Protein AF-A0A7K6RNC6-F1 (afdb_monomer_lite)

InterPro domains:
  IPR003937 Potassium channel, voltage dependent, KCNQ [PTHR47735] (1-99)
  IPR013821 Potassium channel, voltage dependent, KCNQ, C-terminal [PF03520] (1-68)

Foldseek 3Di:
DDDDPDDDDDDDDDDDDPPPPDCPVVVVLVVLVVDPNSVVVVVVVVVVVVVVVVVVVVVVVVVCVVVDPPPPPDDDPDDDPDDDPPDPPPDDDPDDDDDD

pLDDT: mean 70.64, std 18.81, range [42.0, 98.81]

Structure (mmCIF, N/CA/C/O backbone):
data_AF-A0A7K6RNC6-F1
#
_entry.id   AF-A0A7K6RNC6-F1
#
loop_
_atom_site.group_PDB
_atom_site.id
_atom_site.type_symbol
_atom_site.label_atom_id
_atom_site.label_alt_id
_atom_site.label_comp_id
_atom_site.label_asym_id
_atom_site.label_entity_id
_atom_site.label_seq_id
_atom_site.pdbx_PDB_ins_code
_atom_site.Cartn_x
_atom_site.Cartn_y
_atom_site.Cartn_z
_atom_site.occupancy
_atom_site.B_iso_or_equiv
_atom_site.auth_seq_id
_atom_site.auth_comp_id
_atom_site.auth_asym_id
_atom_site.auth_atom_id
_atom_site.pdbx_PDB_model_num
ATOM 1 N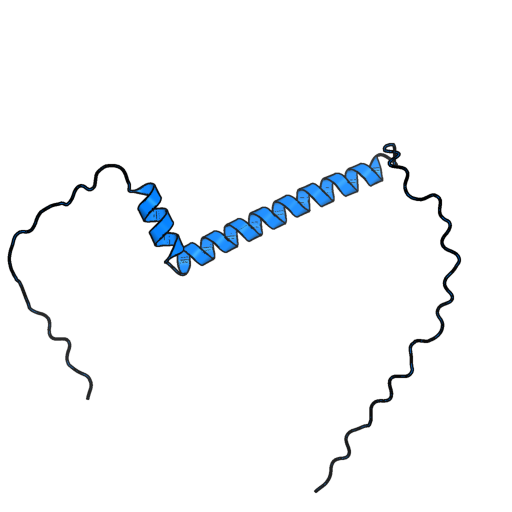 N . ARG A 1 1 ? -25.774 -27.411 33.397 1.00 52.56 1 ARG A N 1
ATOM 2 C CA . ARG A 1 1 ? -25.760 -26.227 34.285 1.00 52.56 1 ARG A CA 1
ATOM 3 C C . ARG A 1 1 ? -25.412 -25.042 33.406 1.00 52.56 1 ARG A C 1
ATOM 5 O O . ARG A 1 1 ? -24.288 -24.968 32.939 1.00 52.56 1 ARG A O 1
ATOM 12 N N . VAL A 1 2 ? -26.420 -24.249 33.067 1.00 50.09 2 VAL A N 1
ATOM 13 C CA . VAL A 1 2 ? -26.319 -23.033 32.256 1.00 50.09 2 VAL A CA 1
ATOM 14 C C . VAL A 1 2 ? -27.033 -21.997 33.108 1.00 50.09 2 VAL A C 1
ATOM 16 O O . VAL A 1 2 ? -28.226 -22.163 33.361 1.00 50.09 2 VAL A O 1
ATOM 19 N N . ASP A 1 3 ? -26.290 -21.044 33.667 1.00 69.06 3 ASP A N 1
ATOM 20 C CA . ASP A 1 3 ? -26.874 -20.056 34.568 1.00 69.06 3 ASP A CA 1
ATOM 21 C C . ASP A 1 3 ? -27.795 -19.118 33.792 1.00 69.06 3 ASP A C 1
ATOM 23 O O . ASP A 1 3 ? -27.478 -18.586 32.727 1.00 69.06 3 ASP A O 1
ATOM 27 N N . GLN A 1 4 ? -28.992 -18.989 34.340 1.00 67.31 4 GLN A N 1
ATOM 28 C CA . GLN A 1 4 ? -30.091 -18.205 33.825 1.00 67.31 4 GLN A CA 1
ATOM 29 C C . GLN A 1 4 ? -29.733 -16.725 34.011 1.00 67.31 4 GLN A C 1
ATOM 31 O O . GLN A 1 4 ? -29.699 -16.232 35.137 1.00 67.31 4 GLN A O 1
ATOM 36 N N . ILE A 1 5 ? -29.440 -16.004 32.927 1.00 60.31 5 ILE A N 1
ATOM 37 C CA . ILE A 1 5 ? -29.155 -14.563 32.992 1.00 60.31 5 ILE A CA 1
ATOM 38 C C . ILE A 1 5 ? -30.493 -13.826 33.148 1.00 60.31 5 ILE A C 1
ATOM 40 O O . ILE A 1 5 ? -31.082 -13.330 32.189 1.00 60.31 5 ILE A O 1
ATOM 44 N N . VAL A 1 6 ? -31.020 -13.822 34.372 1.00 59.78 6 VAL A N 1
ATOM 45 C CA . VAL A 1 6 ? -32.219 -13.072 34.755 1.00 59.78 6 VAL A CA 1
ATOM 46 C C . VAL A 1 6 ? -31.818 -11.619 34.980 1.00 59.78 6 VAL A C 1
ATOM 48 O O . VAL A 1 6 ? -31.077 -11.292 35.903 1.00 59.78 6 VAL A O 1
ATOM 51 N N . GLY A 1 7 ? -32.315 -10.730 34.122 1.00 63.03 7 GLY A N 1
ATOM 52 C CA . GLY A 1 7 ? -32.181 -9.294 34.318 1.00 63.03 7 GLY A CA 1
ATOM 53 C C . GLY A 1 7 ? -32.935 -8.811 35.559 1.00 63.03 7 GLY A C 1
ATOM 54 O O . GLY A 1 7 ? -34.076 -9.215 35.776 1.00 63.03 7 GLY A O 1
ATOM 55 N N . ARG A 1 8 ? -32.305 -7.915 36.332 1.00 54.97 8 ARG A N 1
ATOM 56 C CA . ARG A 1 8 ? -32.876 -6.730 37.014 1.00 54.97 8 ARG A CA 1
ATOM 57 C C . ARG A 1 8 ? -31.917 -6.250 38.105 1.00 54.97 8 ARG A C 1
ATOM 59 O O . ARG A 1 8 ? -31.669 -6.945 39.079 1.00 54.97 8 ARG A O 1
ATOM 66 N N . GLY A 1 9 ? -31.450 -5.016 37.961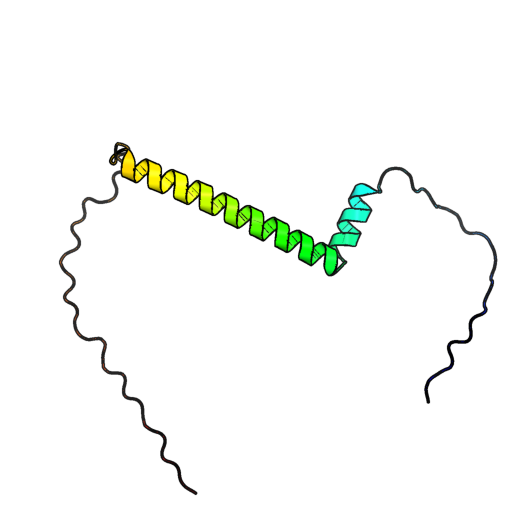 1.00 42.00 9 GLY A N 1
ATOM 67 C CA . GLY A 1 9 ? -30.705 -4.298 38.989 1.00 42.00 9 GLY A CA 1
ATOM 68 C C . GLY A 1 9 ? -30.667 -2.816 38.649 1.00 42.00 9 GLY A C 1
ATOM 69 O O . GLY A 1 9 ? -29.663 -2.320 38.155 1.00 42.00 9 GLY A O 1
ATOM 70 N N . GLY A 1 10 ? -31.788 -2.120 38.844 1.00 48.31 10 GLY A N 1
ATOM 71 C CA . GLY A 1 10 ? -31.782 -0.663 38.870 1.00 48.31 10 GLY A CA 1
ATOM 72 C C . GLY A 1 10 ? -31.132 -0.189 40.167 1.00 48.31 10 GLY A C 1
ATOM 73 O O . GLY A 1 10 ? -31.685 -0.406 41.238 1.00 48.31 10 GLY A O 1
ATOM 74 N N . LEU A 1 11 ? -29.977 0.458 40.058 1.00 46.44 11 LEU A N 1
ATOM 75 C CA . LEU A 1 11 ? -29.388 1.345 41.061 1.00 46.44 11 LEU A CA 1
ATOM 76 C C . LEU A 1 11 ? -28.923 2.554 40.241 1.00 46.44 11 LEU A C 1
ATOM 78 O O . LEU A 1 11 ? -28.143 2.405 39.310 1.00 46.44 11 LEU A O 1
ATOM 82 N N . GLY A 1 12 ? -29.551 3.716 40.366 1.00 43.81 12 GLY A N 1
ATOM 83 C CA . GLY A 1 12 ? -29.379 4.567 41.536 1.00 43.81 12 GLY A CA 1
ATOM 84 C C . GLY A 1 12 ? -28.349 5.635 41.159 1.00 43.81 12 GLY A C 1
ATOM 85 O O . GLY A 1 12 ? -27.239 5.314 40.760 1.00 43.81 12 GLY A O 1
ATOM 86 N N . ALA A 1 13 ? -28.787 6.887 41.174 1.00 49.72 13 ALA A N 1
ATOM 87 C CA . ALA A 1 13 ? -28.155 8.039 40.548 1.00 49.72 13 ALA A CA 1
ATOM 88 C C . ALA A 1 13 ? -26.739 8.402 41.048 1.00 49.72 13 ALA A C 1
ATOM 90 O O . ALA A 1 13 ? -26.343 8.085 42.163 1.00 49.72 13 ALA A O 1
ATOM 91 N N . ASP A 1 14 ? -26.092 9.222 40.213 1.00 47.78 14 ASP A N 1
ATOM 92 C CA . ASP A 1 14 ? -25.065 10.218 40.540 1.00 47.78 14 ASP A CA 1
ATOM 93 C C . ASP A 1 14 ? -23.620 9.732 40.759 1.00 47.78 14 ASP A C 1
ATOM 95 O O . ASP A 1 14 ? -23.236 9.270 41.830 1.00 47.78 14 ASP A O 1
ATOM 99 N N . LYS A 1 15 ? -22.788 9.946 39.726 1.00 50.16 15 LYS A N 1
ATOM 100 C CA . LYS A 1 15 ? -21.445 10.544 39.845 1.00 50.16 15 LYS A CA 1
ATOM 101 C C . LYS A 1 15 ? -20.941 11.006 38.468 1.00 50.16 15 LYS A C 1
ATOM 103 O O . LYS A 1 15 ? -20.486 10.220 37.651 1.00 50.16 15 LYS A O 1
ATOM 108 N N . LYS A 1 16 ? -21.161 12.305 38.235 1.00 49.91 16 LYS A N 1
ATOM 109 C CA . LYS A 1 16 ? -20.293 13.345 37.639 1.00 49.91 16 LYS A CA 1
ATOM 110 C C . LYS A 1 16 ? -19.252 12.958 36.561 1.00 49.91 16 LYS A C 1
ATOM 112 O O . LYS A 1 16 ? -18.484 12.022 36.716 1.00 49.91 16 LYS A O 1
ATOM 117 N N . ALA A 1 17 ? -19.143 13.869 35.584 1.00 48.94 17 ALA A N 1
ATOM 118 C CA . ALA A 1 17 ? -18.100 14.026 34.558 1.00 48.94 17 ALA A CA 1
ATOM 119 C C . ALA A 1 17 ? -18.298 13.282 33.222 1.00 48.94 17 ALA A C 1
ATOM 121 O O . ALA A 1 17 ? -17.405 12.623 32.701 1.00 48.94 17 ALA A O 1
ATOM 122 N N . ARG A 1 18 ? -19.457 13.497 32.587 1.00 50.94 18 ARG A N 1
ATOM 123 C CA . ARG A 1 18 ? -19.547 13.484 31.119 1.00 50.94 18 ARG A CA 1
ATOM 124 C C . ARG A 1 18 ? -19.137 14.863 30.606 1.00 50.94 18 ARG A C 1
ATOM 126 O O . ARG A 1 18 ? -19.995 15.673 30.277 1.00 50.94 18 ARG A O 1
ATOM 133 N N . GLU A 1 19 ? -17.839 15.122 30.521 1.00 49.88 19 GLU A N 1
ATOM 134 C CA . GLU A 1 19 ? -17.329 16.185 29.652 1.00 49.88 19 GLU A CA 1
ATOM 135 C C . GLU A 1 19 ? -17.030 15.558 28.283 1.00 49.88 19 GLU A C 1
ATOM 137 O O . GLU A 1 19 ? -15.893 15.342 27.880 1.00 49.88 19 GLU A O 1
ATOM 142 N N . LYS A 1 20 ? -18.104 15.162 27.582 1.00 54.25 20 LYS A N 1
ATOM 143 C CA . LYS A 1 20 ? -18.053 14.837 26.149 1.00 54.25 20 LYS A CA 1
ATOM 144 C C . LYS A 1 20 ? -18.033 16.161 25.386 1.00 54.25 20 LYS A C 1
ATOM 146 O O . LYS A 1 20 ? -19.052 16.581 24.847 1.00 54.25 20 LYS A O 1
ATOM 151 N N . GLY A 1 21 ? -16.886 16.821 25.398 1.00 54.31 21 GLY A N 1
ATOM 152 C CA . GLY A 1 21 ? -16.583 17.962 24.547 1.00 54.31 21 GLY A CA 1
ATOM 153 C C . GLY A 1 21 ? -15.281 17.675 23.812 1.00 54.31 21 GLY A C 1
ATOM 154 O O . GLY A 1 21 ? -14.266 17.415 24.440 1.00 54.31 21 GLY A O 1
ATOM 155 N N . GLU A 1 22 ? -15.326 17.683 22.482 1.00 53.41 22 GLU A N 1
ATOM 156 C CA . GLU A 1 22 ? -14.161 17.894 21.599 1.00 53.41 22 GLU A CA 1
ATOM 157 C C . GLU A 1 22 ? -13.193 16.734 21.273 1.00 53.41 22 GLU A C 1
ATOM 159 O O . GLU A 1 22 ? -12.270 16.946 20.493 1.00 53.41 22 GLU A O 1
ATOM 164 N N . LYS A 1 23 ? -13.421 15.484 21.707 1.00 53.69 23 LYS A N 1
ATOM 165 C CA . LYS A 1 23 ? -12.578 14.327 21.290 1.00 53.69 23 LYS A CA 1
ATOM 166 C C . LYS A 1 23 ? -13.223 13.219 20.429 1.00 53.69 23 LYS A C 1
ATOM 168 O O . LYS A 1 23 ? -12.656 12.128 20.379 1.00 53.69 23 LYS A O 1
ATOM 173 N N . PRO A 1 24 ? -14.356 13.409 19.721 1.00 58.56 24 PRO A N 1
ATOM 174 C CA . PRO A 1 24 ? -15.028 12.276 19.084 1.00 58.56 24 PRO A CA 1
ATOM 175 C C . PRO A 1 24 ? -14.172 11.597 18.003 1.00 58.56 24 PRO A C 1
ATOM 177 O O . PRO A 1 24 ? -14.245 10.383 17.871 1.00 58.56 24 PRO A O 1
ATOM 180 N N . ALA A 1 25 ? -13.331 12.334 17.268 1.00 60.66 25 ALA A N 1
ATOM 181 C CA . ALA A 1 25 ? -12.534 11.764 16.178 1.00 60.66 25 ALA A CA 1
ATOM 182 C C . ALA A 1 25 ? -11.424 10.821 16.677 1.00 60.66 25 ALA A C 1
ATOM 184 O O . ALA A 1 25 ? -11.349 9.683 16.230 1.00 60.66 25 ALA A O 1
ATOM 185 N N . LEU A 1 26 ? -10.623 11.257 17.656 1.00 61.94 26 LEU A N 1
ATOM 186 C CA . LEU A 1 26 ? -9.518 10.457 18.201 1.00 61.94 26 LEU A CA 1
ATOM 187 C C . LEU A 1 26 ? -10.009 9.240 18.995 1.00 61.94 26 LEU A C 1
ATOM 189 O O . LEU A 1 26 ? -9.401 8.177 18.927 1.00 61.94 26 LEU A O 1
ATOM 193 N N . GLU A 1 27 ? -11.121 9.362 19.726 1.00 63.38 27 GLU A N 1
ATOM 194 C CA . GLU A 1 27 ? -11.717 8.208 20.413 1.00 63.38 27 GLU A CA 1
ATOM 195 C C . GLU A 1 27 ? -12.328 7.204 19.429 1.00 63.38 27 GLU A C 1
ATOM 197 O O . GLU A 1 27 ? -12.264 6.002 19.676 1.00 63.38 27 GLU A O 1
ATOM 202 N N . THR A 1 28 ? -12.881 7.674 18.304 1.00 64.12 28 THR A N 1
ATOM 203 C CA . THR A 1 28 ? -13.409 6.794 17.249 1.00 64.12 28 THR A CA 1
ATOM 204 C C . THR A 1 28 ? -12.278 6.058 16.535 1.00 64.12 28 THR A C 1
ATOM 206 O O . THR A 1 28 ? -12.372 4.850 16.353 1.00 64.12 28 THR A O 1
ATOM 209 N N . GLU A 1 29 ? -11.173 6.738 16.215 1.00 70.25 29 GLU A N 1
ATOM 210 C CA . GLU A 1 29 ? -9.994 6.086 15.632 1.00 70.25 29 GLU A CA 1
ATOM 211 C C . GLU A 1 29 ? -9.375 5.048 16.578 1.00 70.25 29 GLU A C 1
ATOM 213 O O . GLU A 1 29 ? -9.056 3.943 16.142 1.00 70.25 29 GLU A O 1
ATOM 218 N N . LEU A 1 30 ? -9.262 5.354 17.876 1.00 72.94 30 LEU A N 1
ATOM 219 C CA . LEU A 1 30 ? -8.785 4.392 18.877 1.00 72.94 30 LEU A CA 1
ATOM 220 C C . LEU A 1 30 ? -9.749 3.208 19.052 1.00 72.94 30 LEU A C 1
ATOM 222 O O . LEU A 1 30 ? -9.311 2.066 19.194 1.00 72.94 30 LEU A O 1
ATOM 226 N N . ALA A 1 31 ? -11.063 3.447 19.026 1.00 72.62 31 ALA A N 1
ATOM 227 C CA . ALA A 1 31 ? -12.058 2.378 19.086 1.00 72.62 31 ALA A CA 1
ATOM 228 C C . ALA A 1 31 ? -11.985 1.461 17.852 1.00 72.62 31 ALA A C 1
ATOM 230 O O . ALA A 1 31 ? -12.053 0.235 17.989 1.00 72.62 31 ALA A O 1
ATOM 231 N N . ASP A 1 32 ? -11.781 2.034 16.665 1.00 78.44 32 ASP A N 1
ATOM 232 C CA . ASP A 1 32 ? -11.594 1.288 15.421 1.00 78.44 32 ASP A CA 1
ATOM 233 C C . ASP A 1 32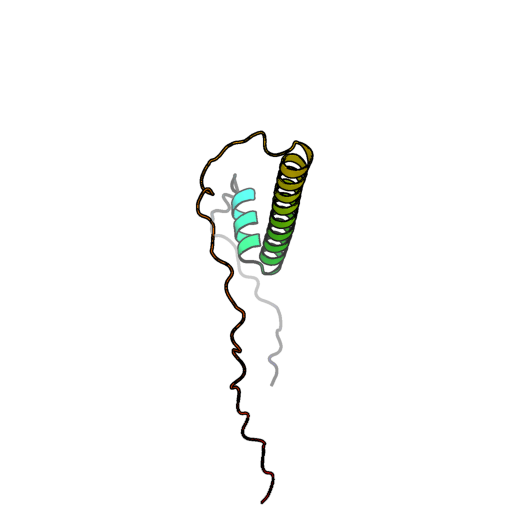 ? -10.276 0.497 15.412 1.00 78.44 32 ASP A C 1
ATOM 235 O O . ASP A 1 32 ? -10.231 -0.620 14.900 1.00 78.44 32 ASP A O 1
ATOM 239 N N . GLU A 1 33 ? -9.207 1.009 16.026 1.00 79.81 33 GLU A N 1
ATOM 240 C CA . GLU A 1 33 ? -7.942 0.276 16.193 1.00 79.81 33 GLU A CA 1
ATOM 241 C C . GLU A 1 33 ? -8.062 -0.944 17.115 1.00 79.81 33 GLU A C 1
ATOM 243 O O . GLU A 1 33 ? -7.465 -2.002 16.866 1.00 79.81 33 GLU A O 1
ATOM 248 N N . LEU A 1 34 ? -8.845 -0.815 18.184 1.00 81.88 34 LEU A N 1
ATOM 249 C CA . LEU A 1 34 ? -9.114 -1.913 19.108 1.00 81.88 34 LEU A CA 1
ATOM 250 C C . LEU A 1 34 ? -10.060 -2.951 18.486 1.00 81.88 34 LEU A C 1
ATOM 252 O O . LEU A 1 34 ? -9.901 -4.154 18.727 1.00 81.88 34 LEU A O 1
ATOM 256 N N . SER A 1 35 ? -10.992 -2.505 17.641 1.00 93.44 35 SER A N 1
ATOM 257 C CA . SER A 1 35 ? -11.948 -3.351 16.927 1.00 93.44 35 SER A CA 1
ATOM 258 C C . SER A 1 35 ? -11.288 -4.194 15.834 1.00 93.44 35 SER A C 1
ATOM 260 O O . SER A 1 35 ? -10.486 -3.715 15.034 1.00 93.44 35 SER A O 1
ATOM 262 N N . MET A 1 36 ? -11.682 -5.467 15.729 1.00 95.81 36 MET A N 1
ATOM 263 C CA . MET A 1 36 ? -11.234 -6.320 14.620 1.00 95.81 36 MET A CA 1
ATOM 264 C C . MET A 1 36 ? -11.662 -5.757 13.260 1.00 95.81 36 MET A C 1
ATOM 266 O O . MET A 1 36 ? -10.874 -5.795 12.321 1.00 95.81 36 MET A O 1
ATOM 270 N N . MET A 1 37 ? -12.874 -5.199 13.164 1.00 96.25 37 MET A N 1
ATOM 271 C CA . MET A 1 37 ? -13.388 -4.641 11.910 1.00 96.25 37 MET A CA 1
ATOM 272 C C . MET A 1 37 ? -12.589 -3.409 11.475 1.00 96.25 37 MET A C 1
ATOM 274 O O . MET A 1 37 ? -12.198 -3.310 10.317 1.00 96.25 37 MET A O 1
ATOM 278 N N . GLY A 1 38 ? -12.281 -2.498 12.403 1.00 93.69 38 GLY A N 1
ATOM 279 C CA . GLY A 1 38 ? -11.483 -1.316 12.077 1.00 93.69 38 GLY A CA 1
ATOM 280 C C . GLY A 1 38 ? -10.048 -1.679 11.684 1.00 93.69 38 GLY A C 1
ATOM 281 O O . GLY A 1 38 ? -9.507 -1.101 10.741 1.00 93.69 38 GLY A O 1
ATOM 282 N N . ARG A 1 39 ? -9.463 -2.725 12.292 1.00 95.56 39 ARG A N 1
ATOM 283 C CA . ARG A 1 39 ? -8.188 -3.292 11.819 1.00 95.56 39 ARG A CA 1
ATOM 284 C C . ARG A 1 39 ? -8.276 -3.856 10.399 1.00 95.56 39 ARG A C 1
ATOM 286 O O . ARG A 1 39 ? -7.375 -3.583 9.613 1.00 95.56 39 ARG A O 1
ATOM 293 N N . VAL A 1 40 ? -9.339 -4.585 10.048 1.00 96.19 40 VAL A N 1
ATOM 294 C CA . VAL A 1 40 ? -9.549 -5.089 8.674 1.00 96.19 40 VAL A CA 1
ATOM 295 C C . VAL A 1 40 ? -9.638 -3.930 7.681 1.00 96.19 40 VAL A C 1
ATOM 297 O O . VAL A 1 40 ? -8.885 -3.908 6.713 1.00 96.19 40 VAL A O 1
ATOM 300 N N . VAL A 1 41 ? -10.449 -2.909 7.969 1.00 95.06 41 VAL A N 1
ATOM 301 C CA . VAL A 1 41 ? -10.578 -1.722 7.106 1.00 95.06 41 VAL A CA 1
ATOM 302 C C . VAL A 1 41 ? -9.242 -0.982 6.952 1.00 95.06 41 VAL A C 1
ATOM 304 O O . VAL A 1 41 ? -8.912 -0.503 5.866 1.00 95.06 41 VAL A O 1
ATOM 307 N N . LYS A 1 42 ? -8.424 -0.891 8.011 1.00 95.44 42 LYS A N 1
ATOM 308 C CA . LYS A 1 42 ? -7.068 -0.322 7.910 1.00 95.44 42 LYS A CA 1
ATOM 309 C C . LYS A 1 42 ? -6.169 -1.140 6.986 1.00 95.44 42 LYS A C 1
ATOM 311 O O . LYS A 1 42 ? -5.447 -0.548 6.185 1.00 95.44 42 LYS A O 1
ATOM 316 N N . VAL A 1 43 ? -6.219 -2.468 7.077 1.00 97.25 43 VAL A N 1
ATOM 317 C CA . VAL A 1 43 ? -5.462 -3.354 6.181 1.00 97.25 43 VAL A CA 1
ATOM 318 C C . VAL A 1 43 ? -5.924 -3.175 4.738 1.00 97.25 43 VAL A C 1
ATOM 320 O O . VAL A 1 43 ? -5.082 -2.983 3.869 1.00 97.25 43 VAL A O 1
ATOM 323 N N . GLU A 1 44 ? -7.229 -3.126 4.474 1.00 97.50 44 GLU A N 1
ATOM 324 C CA . GLU A 1 44 ? -7.766 -2.877 3.128 1.00 97.50 44 GLU A CA 1
ATOM 325 C C . GLU A 1 44 ? -7.248 -1.557 2.538 1.00 97.50 44 GLU A C 1
ATOM 327 O O . GLU A 1 44 ? -6.795 -1.516 1.394 1.00 97.50 44 GLU A O 1
ATOM 332 N N . ARG A 1 45 ? -7.222 -0.481 3.337 1.00 97.81 45 ARG A N 1
ATOM 333 C CA . ARG A 1 45 ? -6.639 0.806 2.917 1.00 97.81 45 ARG A CA 1
ATOM 334 C C . ARG A 1 45 ? -5.142 0.705 2.626 1.00 97.81 45 ARG A C 1
ATOM 336 O O . ARG A 1 45 ? -4.658 1.338 1.688 1.00 97.81 45 ARG A O 1
ATOM 343 N N . GLN A 1 46 ? -4.395 -0.061 3.422 1.00 98.62 46 GLN A N 1
ATOM 344 C CA . GLN A 1 46 ? -2.971 -0.287 3.168 1.00 98.62 46 GLN A CA 1
ATOM 345 C C . GLN A 1 46 ? -2.745 -1.076 1.879 1.00 98.62 46 GLN A C 1
ATOM 347 O O . GLN A 1 46 ? -1.880 -0.685 1.099 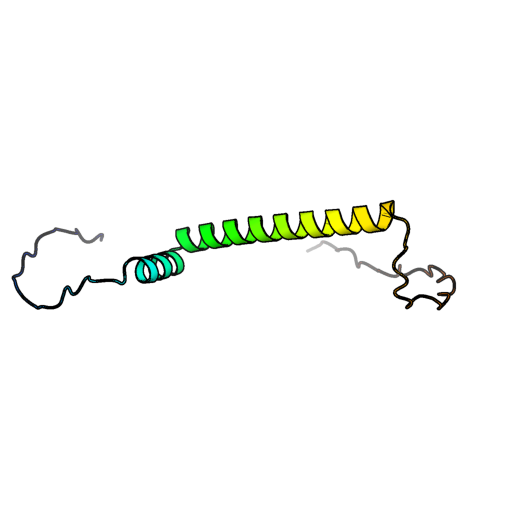1.00 98.62 46 GLN A O 1
ATOM 352 N N . VAL A 1 47 ? -3.535 -2.123 1.629 1.00 98.75 47 VAL A N 1
ATOM 353 C CA . VAL A 1 47 ? -3.480 -2.913 0.390 1.00 98.75 47 VAL A CA 1
ATOM 354 C C . VAL A 1 47 ? -3.692 -2.004 -0.820 1.00 98.75 47 VAL A C 1
ATOM 356 O O . VAL A 1 47 ? -2.811 -1.933 -1.673 1.00 98.75 47 VAL A O 1
ATOM 359 N N . GLN A 1 48 ? -4.758 -1.198 -0.826 1.00 98.75 48 GLN A N 1
ATOM 360 C CA . GLN A 1 48 ? -5.025 -0.232 -1.902 1.00 98.75 48 GLN A CA 1
ATOM 361 C C . GLN A 1 48 ? -3.881 0.780 -2.086 1.00 98.75 48 GLN A C 1
ATOM 363 O O . GLN A 1 48 ? -3.522 1.140 -3.207 1.00 98.75 48 GLN A O 1
ATOM 368 N N . SER A 1 49 ? -3.272 1.250 -0.990 1.00 98.69 49 SER A N 1
ATOM 369 C CA . SER A 1 49 ? -2.123 2.162 -1.060 1.00 98.69 49 SER A CA 1
ATOM 370 C C . SER A 1 49 ? -0.893 1.501 -1.684 1.00 98.69 49 SER A C 1
ATOM 372 O O . SER A 1 49 ? -0.169 2.150 -2.440 1.00 98.69 49 SER A O 1
ATOM 374 N N . ILE A 1 50 ? -0.637 0.231 -1.365 1.00 98.81 50 ILE A N 1
ATOM 375 C CA . ILE A 1 50 ? 0.473 -0.538 -1.932 1.00 98.81 50 ILE A CA 1
ATOM 376 C C . ILE A 1 50 ? 0.246 -0.748 -3.426 1.00 98.81 50 ILE A C 1
ATOM 378 O O . ILE A 1 50 ? 1.141 -0.433 -4.204 1.00 98.81 50 ILE A O 1
ATOM 382 N N . GLU A 1 51 ? -0.943 -1.198 -3.825 1.00 98.69 51 GLU A N 1
ATOM 383 C CA . GLU A 1 51 ? -1.317 -1.375 -5.234 1.00 98.69 51 GLU A CA 1
ATOM 384 C C . GLU A 1 51 ? -1.094 -0.084 -6.024 1.00 98.69 51 GLU A C 1
ATOM 386 O O . GLU A 1 51 ? -0.350 -0.073 -7.003 1.00 98.69 51 GLU A O 1
ATOM 391 N N . HIS A 1 52 ? -1.601 1.043 -5.517 1.00 98.56 52 HIS A N 1
ATOM 392 C CA . HIS A 1 52 ? -1.408 2.335 -6.167 1.00 98.56 52 HIS A CA 1
ATOM 393 C C . HIS A 1 52 ? 0.075 2.725 -6.295 1.00 98.56 52 HIS A C 1
ATOM 395 O O . HIS A 1 52 ? 0.507 3.232 -7.330 1.00 98.56 52 HIS A O 1
ATOM 401 N N . LYS A 1 53 ? 0.891 2.482 -5.261 1.00 98.75 53 LYS A N 1
ATOM 402 C CA . LYS A 1 53 ? 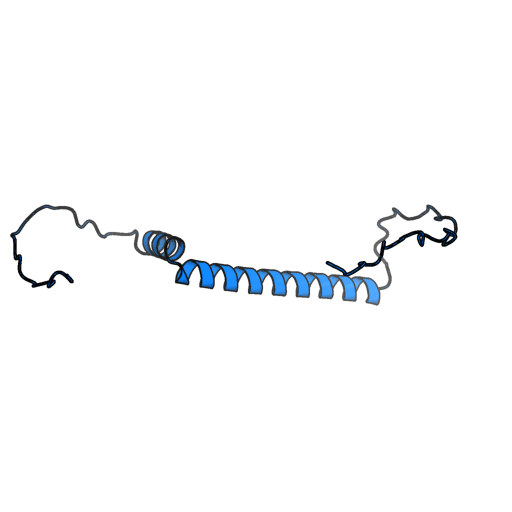2.340 2.743 -5.327 1.00 98.75 53 LYS A CA 1
ATOM 403 C C . LYS A 1 53 ? 3.034 1.856 -6.362 1.00 98.75 53 LYS A C 1
ATOM 405 O O . LYS A 1 53 ? 3.951 2.330 -7.032 1.00 98.75 53 LYS A O 1
ATOM 410 N N . LEU A 1 54 ? 2.617 0.598 -6.499 1.00 98.81 54 LEU A N 1
ATOM 411 C CA . LEU A 1 54 ? 3.151 -0.318 -7.507 1.00 98.81 54 LEU A CA 1
ATOM 412 C C . LEU A 1 54 ? 2.787 0.138 -8.923 1.00 98.81 54 LEU A C 1
ATOM 414 O O . LEU A 1 54 ? 3.667 0.163 -9.783 1.00 98.81 54 LEU A O 1
ATOM 418 N N . ASP A 1 55 ? 1.553 0.593 -9.146 1.00 98.38 55 ASP A N 1
ATOM 419 C CA . ASP A 1 55 ? 1.125 1.153 -10.433 1.00 98.38 55 ASP A CA 1
ATOM 420 C C . ASP A 1 55 ? 1.981 2.359 -10.843 1.00 98.38 55 ASP A C 1
ATOM 422 O O . ASP A 1 55 ? 2.422 2.465 -11.992 1.00 98.38 55 ASP A O 1
ATOM 426 N N . LEU A 1 56 ? 2.287 3.252 -9.894 1.00 98.19 56 LEU A N 1
ATOM 427 C CA . LEU A 1 56 ? 3.170 4.394 -10.138 1.00 98.19 56 LEU A CA 1
ATOM 428 C C . LEU A 1 56 ? 4.588 3.949 -10.526 1.00 98.19 56 LEU A C 1
ATOM 430 O O . LEU A 1 56 ? 5.156 4.473 -11.488 1.00 98.19 56 LEU A O 1
ATOM 434 N N . LEU A 1 57 ? 5.160 2.973 -9.813 1.00 98.38 57 LEU A N 1
ATOM 435 C CA . LEU A 1 57 ? 6.491 2.436 -10.115 1.00 98.38 57 LEU A CA 1
ATOM 436 C C . LEU A 1 57 ? 6.539 1.762 -11.491 1.00 98.38 57 LEU A C 1
ATOM 438 O O . LEU A 1 57 ? 7.472 2.004 -12.261 1.00 98.38 57 LEU A O 1
ATOM 442 N N . LEU A 1 58 ? 5.520 0.972 -11.834 1.00 97.81 58 LEU A N 1
ATOM 443 C CA . LEU A 1 58 ? 5.380 0.360 -13.156 1.00 97.81 58 LEU A CA 1
ATOM 444 C C . LEU A 1 58 ? 5.262 1.419 -14.257 1.00 97.81 58 LEU A C 1
ATOM 446 O O . LEU A 1 58 ? 5.880 1.286 -15.320 1.00 97.81 58 LEU A O 1
ATOM 450 N N . GLY A 1 59 ? 4.520 2.497 -13.996 1.00 96.19 59 GLY A N 1
ATOM 451 C CA . GLY A 1 59 ? 4.406 3.642 -14.894 1.00 96.19 59 GLY A CA 1
ATOM 452 C C . GLY A 1 59 ? 5.753 4.320 -15.158 1.00 96.19 59 GLY A C 1
ATOM 453 O O . GLY A 1 59 ? 6.109 4.553 -16.318 1.00 96.19 59 GLY A O 1
ATOM 454 N N . LEU A 1 60 ? 6.532 4.578 -14.103 1.00 96.06 60 LEU A N 1
ATOM 455 C CA . LEU A 1 60 ? 7.878 5.153 -14.203 1.00 96.06 60 LEU A CA 1
ATOM 456 C C . LEU A 1 60 ? 8.830 4.234 -14.972 1.00 96.06 60 LEU A C 1
ATOM 458 O O . LEU A 1 60 ? 9.501 4.682 -15.900 1.00 96.06 60 LEU A O 1
ATOM 462 N N . TYR A 1 61 ? 8.845 2.941 -14.646 1.00 95.88 61 TYR A N 1
ATOM 463 C CA . TYR A 1 61 ? 9.667 1.953 -15.342 1.00 95.88 61 TYR A CA 1
ATOM 464 C C . TYR A 1 61 ? 9.355 1.915 -16.844 1.00 95.88 61 TYR A C 1
ATOM 466 O O . TYR A 1 61 ? 10.244 2.069 -17.684 1.00 95.88 61 TYR A O 1
ATOM 474 N N . SER A 1 62 ? 8.069 1.814 -17.189 1.00 94.19 62 SER A N 1
ATOM 475 C CA . SER A 1 62 ? 7.597 1.803 -18.577 1.00 94.19 62 SER A CA 1
ATOM 476 C C . SER A 1 62 ? 7.943 3.094 -19.321 1.00 94.19 62 SER A C 1
ATOM 478 O O . SER A 1 62 ? 8.141 3.087 -20.537 1.00 94.19 62 SER A O 1
ATOM 480 N N . GLN A 1 63 ? 7.992 4.226 -18.617 1.00 92.94 63 GLN A N 1
ATOM 481 C CA . GLN A 1 63 ? 8.410 5.503 -19.183 1.00 92.94 63 GLN A CA 1
ATOM 482 C C . GLN A 1 63 ? 9.924 5.539 -19.440 1.00 92.94 63 GLN A C 1
ATOM 484 O O . GLN A 1 63 ? 10.328 5.960 -20.523 1.00 92.94 63 GLN A O 1
ATOM 489 N N . CYS A 1 64 ? 10.746 5.083 -18.492 1.00 89.69 64 CYS A N 1
ATOM 490 C CA . CYS A 1 64 ? 12.203 5.008 -18.633 1.00 89.69 64 CYS A CA 1
ATOM 491 C C . CYS A 1 64 ? 12.623 4.094 -19.790 1.00 89.69 64 CYS A C 1
ATOM 493 O O . CYS A 1 64 ? 13.514 4.451 -20.560 1.00 89.69 64 CYS A O 1
ATOM 495 N N . LEU A 1 65 ? 11.943 2.954 -19.954 1.00 88.88 65 LEU A N 1
ATOM 496 C CA . LEU A 1 65 ? 12.174 2.053 -21.082 1.00 88.88 65 LEU A CA 1
ATOM 497 C C . LEU A 1 65 ? 11.826 2.711 -22.421 1.00 88.88 65 LEU A C 1
ATOM 499 O O . LEU A 1 65 ? 12.632 2.695 -23.347 1.00 88.88 65 LEU A O 1
ATOM 503 N N . ARG A 1 66 ? 10.638 3.322 -22.527 1.00 82.94 66 ARG A N 1
ATOM 504 C CA . ARG A 1 66 ? 10.172 3.935 -23.783 1.00 82.94 66 ARG A CA 1
ATOM 505 C C . ARG A 1 66 ? 10.948 5.189 -24.176 1.00 82.94 66 ARG A C 1
ATOM 507 O O . ARG A 1 66 ? 11.071 5.463 -25.363 1.00 82.94 66 ARG A O 1
ATOM 514 N N . LYS A 1 67 ? 11.454 5.955 -23.205 1.00 74.06 67 LYS A N 1
ATOM 515 C CA . LYS A 1 67 ? 12.259 7.161 -23.457 1.00 74.06 67 LYS A CA 1
ATOM 516 C C . LYS A 1 67 ? 13.729 6.860 -23.776 1.00 74.06 67 LYS A C 1
ATOM 518 O O . LYS A 1 67 ? 14.459 7.803 -24.047 1.00 74.06 67 LYS A O 1
ATOM 523 N N . GLY A 1 68 ? 14.146 5.587 -23.779 1.00 58.53 68 GLY A N 1
ATOM 524 C CA . GLY A 1 68 ? 15.492 5.165 -24.165 1.00 58.53 68 GLY A CA 1
ATOM 525 C C . GLY A 1 68 ? 16.578 5.821 -23.317 1.00 58.53 68 GLY A C 1
ATOM 526 O O . GLY A 1 68 ? 17.211 6.757 -23.773 1.00 58.53 68 GLY A O 1
ATOM 527 N N . SER A 1 69 ? 16.778 5.338 -22.085 1.00 58.12 69 SER A N 1
ATOM 528 C CA . SER A 1 69 ? 17.969 5.563 -21.242 1.00 58.12 69 SER A CA 1
ATOM 529 C C . SER A 1 69 ? 18.718 6.901 -21.436 1.00 58.12 69 SER A C 1
ATOM 531 O O . SER A 1 69 ? 19.937 6.916 -21.589 1.00 58.12 69 SER A O 1
ATOM 533 N N . THR A 1 70 ? 18.030 8.045 -21.378 1.00 56.19 70 THR A N 1
ATOM 534 C CA . THR A 1 70 ? 18.691 9.367 -21.337 1.00 56.19 70 THR A CA 1
ATOM 535 C C . THR A 1 70 ? 19.215 9.716 -19.944 1.00 56.19 70 THR A C 1
ATOM 537 O O . THR A 1 70 ? 19.780 10.787 -19.747 1.00 56.19 70 THR A O 1
ATOM 540 N N . ASN A 1 71 ? 19.038 8.823 -18.967 1.00 54.94 71 ASN A N 1
ATOM 541 C CA . ASN A 1 71 ? 19.511 9.008 -17.603 1.00 54.94 71 ASN A CA 1
ATOM 542 C C . ASN A 1 71 ? 20.701 8.081 -17.378 1.00 54.94 71 ASN A C 1
ATOM 544 O O . ASN A 1 71 ? 20.580 6.987 -16.833 1.00 54.94 71 ASN A O 1
ATOM 548 N N . SER A 1 72 ? 21.864 8.537 -17.832 1.00 53.75 72 SER A N 1
ATOM 549 C CA . SER A 1 72 ? 23.161 8.027 -17.416 1.00 53.75 72 SER A CA 1
ATOM 550 C C . SER A 1 72 ? 23.310 8.156 -15.893 1.00 53.75 72 SER A C 1
ATOM 552 O O . SER A 1 72 ? 23.826 9.153 -15.394 1.00 53.75 72 SER A O 1
ATOM 554 N N . PHE A 1 73 ? 22.871 7.155 -15.136 1.00 55.78 73 PHE A N 1
ATOM 555 C CA . PHE A 1 73 ? 23.430 6.893 -13.814 1.00 55.78 73 PHE A CA 1
ATOM 556 C C . PHE A 1 73 ? 24.387 5.715 -13.977 1.00 55.78 73 PHE A C 1
ATOM 558 O O . PHE A 1 73 ? 24.004 4.549 -13.925 1.00 55.78 73 PHE A O 1
ATOM 565 N N . GLY A 1 74 ? 25.626 6.047 -14.342 1.00 57.00 74 GLY A N 1
ATOM 566 C CA . GLY A 1 74 ? 26.666 5.082 -14.657 1.00 57.00 74 GLY A CA 1
ATOM 567 C C . GLY A 1 74 ? 27.069 4.273 -13.433 1.00 57.00 74 GLY A C 1
ATOM 568 O O . GLY A 1 74 ? 27.830 4.758 -12.609 1.00 57.00 74 GLY A O 1
ATOM 569 N N . VAL A 1 75 ? 26.610 3.026 -13.352 1.00 58.16 75 VAL A N 1
ATOM 570 C CA . VAL A 1 75 ? 27.234 1.968 -12.544 1.00 58.16 75 VAL A CA 1
ATOM 571 C C . VAL A 1 75 ? 27.014 0.634 -13.269 1.00 58.16 75 VAL A C 1
ATOM 573 O O . VAL A 1 75 ? 26.172 -0.169 -12.892 1.00 58.16 75 VAL A O 1
ATOM 576 N N . GLY A 1 76 ? 27.687 0.422 -14.401 1.00 53.28 76 GLY A N 1
ATOM 577 C CA . GLY A 1 76 ? 27.451 -0.786 -15.205 1.00 53.28 76 GLY A CA 1
ATOM 578 C C . GLY A 1 76 ? 28.514 -1.110 -16.249 1.00 53.28 76 GLY A C 1
ATOM 579 O O . GLY A 1 76 ? 28.243 -1.876 -17.162 1.00 53.28 76 GLY A O 1
ATOM 580 N N . ALA A 1 77 ? 29.715 -0.539 -16.142 1.00 58.16 77 ALA A N 1
ATOM 581 C CA . ALA A 1 77 ? 30.836 -0.854 -17.030 1.00 58.16 77 ALA A CA 1
ATOM 582 C C . ALA A 1 77 ? 31.756 -1.935 -16.432 1.00 58.16 77 ALA A C 1
ATOM 584 O O . ALA A 1 77 ? 32.974 -1.792 -16.443 1.00 58.16 77 ALA A O 1
ATOM 585 N N . VAL A 1 78 ? 31.182 -3.011 -15.886 1.00 60.44 78 VAL A N 1
ATOM 586 C CA . VAL A 1 78 ? 31.942 -4.226 -15.560 1.00 60.44 78 VAL A CA 1
ATOM 587 C C . VAL A 1 78 ? 31.341 -5.364 -16.379 1.00 60.44 78 VAL A C 1
ATOM 589 O O . VAL A 1 78 ? 30.221 -5.783 -16.084 1.00 60.44 78 VAL A O 1
ATOM 592 N N . PRO A 1 79 ? 32.029 -5.852 -17.427 1.00 57.94 79 PRO A N 1
ATOM 593 C CA . PRO A 1 79 ? 31.596 -7.044 -18.137 1.00 57.94 79 PRO A CA 1
ATOM 594 C C . PRO A 1 79 ? 31.635 -8.225 -17.163 1.00 57.94 79 PRO A C 1
ATOM 596 O O . PRO A 1 79 ? 32.702 -8.605 -16.683 1.00 57.94 79 PRO A O 1
ATOM 599 N N . VAL A 1 80 ? 30.470 -8.785 -16.844 1.00 63.69 80 VAL A N 1
ATOM 600 C CA . VAL A 1 80 ? 30.376 -10.069 -16.145 1.00 63.69 80 VAL A CA 1
ATOM 601 C C . VAL A 1 80 ? 30.778 -11.149 -17.157 1.00 63.69 80 VAL A C 1
ATOM 603 O O . VAL A 1 80 ? 30.135 -11.237 -18.206 1.00 63.69 80 VAL A O 1
ATOM 606 N N . PRO A 1 81 ? 31.842 -11.936 -16.915 1.00 61.50 81 PRO A N 1
ATOM 607 C CA . PRO A 1 81 ? 32.201 -13.025 -17.815 1.00 61.50 81 PRO A CA 1
ATOM 608 C C . PRO A 1 81 ? 31.088 -14.092 -17.841 1.00 61.50 81 PRO A C 1
ATOM 610 O O . PRO A 1 81 ? 30.380 -14.246 -16.840 1.00 61.50 81 PRO A O 1
ATOM 613 N N . PRO A 1 82 ? 30.909 -14.827 -18.958 1.00 61.44 82 PRO A N 1
ATOM 614 C CA . PRO A 1 82 ? 29.865 -15.840 -19.086 1.00 61.44 82 PRO A CA 1
ATOM 615 C C . PRO A 1 82 ? 30.025 -16.894 -17.989 1.00 61.44 82 PRO A C 1
ATOM 617 O O . PRO A 1 82 ? 31.046 -17.574 -17.907 1.00 61.44 82 PRO A O 1
ATOM 620 N N . ARG A 1 83 ? 29.032 -16.990 -17.106 1.00 55.62 83 ARG A N 1
ATOM 621 C CA . ARG A 1 83 ? 28.984 -18.002 -16.056 1.00 55.62 83 ARG A CA 1
ATOM 622 C C . ARG A 1 83 ? 28.454 -19.287 -16.693 1.00 55.62 83 ARG A C 1
ATOM 624 O O . ARG A 1 83 ? 27.261 -19.374 -16.970 1.00 55.62 83 ARG A O 1
ATOM 631 N N . GLU A 1 84 ? 29.350 -20.230 -16.966 1.00 56.78 84 GLU A N 1
ATOM 632 C CA . GLU A 1 84 ? 29.005 -21.598 -17.374 1.00 56.78 84 GLU A CA 1
ATOM 633 C C . GLU A 1 84 ? 28.020 -22.198 -16.347 1.00 56.78 84 GLU A C 1
ATOM 635 O O . GLU A 1 84 ? 28.250 -22.072 -15.136 1.00 56.78 84 GLU A O 1
ATOM 640 N N . PRO A 1 85 ? 26.904 -22.809 -16.778 1.00 58.72 85 PRO A N 1
ATOM 641 C CA . PRO A 1 85 ? 25.980 -23.476 -15.876 1.00 58.72 85 PRO A CA 1
ATOM 642 C C . PRO A 1 85 ? 26.505 -24.879 -15.542 1.00 58.72 85 PRO A C 1
ATOM 644 O O . PRO A 1 85 ? 25.985 -25.871 -16.046 1.00 58.72 85 PRO A O 1
ATOM 647 N N . ASP A 1 86 ? 27.516 -24.978 -14.678 1.00 55.91 86 ASP A N 1
ATOM 648 C CA . ASP A 1 86 ? 27.896 -26.273 -14.102 1.00 55.91 86 ASP A CA 1
ATOM 649 C C . ASP A 1 86 ? 26.880 -26.683 -13.023 1.00 55.91 86 ASP A C 1
ATOM 651 O O . ASP A 1 86 ? 26.891 -26.226 -11.879 1.00 55.91 86 ASP A O 1
ATOM 655 N N . SER A 1 87 ? 25.925 -27.499 -13.475 1.00 61.66 87 SER A N 1
ATOM 656 C CA . SER A 1 87 ? 25.330 -28.647 -12.781 1.00 61.66 87 SER A CA 1
ATOM 657 C C . SER A 1 87 ? 25.268 -28.593 -11.246 1.00 61.66 87 SER A C 1
ATOM 659 O O . SER A 1 87 ? 26.013 -29.285 -10.557 1.00 61.66 87 SER A O 1
ATOM 661 N N . THR A 1 88 ? 24.294 -27.882 -10.676 1.00 57.19 88 THR A N 1
ATOM 662 C CA . THR A 1 88 ? 23.843 -28.163 -9.301 1.00 57.19 88 THR A CA 1
ATOM 663 C C . THR A 1 88 ? 22.754 -29.235 -9.340 1.00 57.19 88 THR A C 1
ATOM 665 O O . THR A 1 88 ? 21.573 -28.929 -9.178 1.00 57.19 88 THR A O 1
ATOM 668 N N . SER A 1 89 ? 23.115 -30.485 -9.621 1.00 62.03 89 SER A N 1
ATOM 669 C CA . SER A 1 89 ? 22.162 -31.601 -9.588 1.00 62.03 89 SER A CA 1
ATOM 670 C C . SER A 1 89 ? 22.756 -32.821 -8.897 1.00 62.03 89 SER A C 1
ATOM 672 O O . SER A 1 89 ? 22.855 -33.879 -9.502 1.00 62.03 89 SER A O 1
ATOM 674 N N . ASP A 1 90 ? 23.074 -32.693 -7.612 1.00 66.31 90 ASP A N 1
ATOM 675 C CA . ASP A 1 90 ? 23.404 -33.851 -6.770 1.00 66.31 90 ASP A CA 1
ATOM 676 C C . ASP A 1 90 ? 22.413 -33.987 -5.601 1.00 66.31 90 ASP A C 1
ATOM 678 O O . 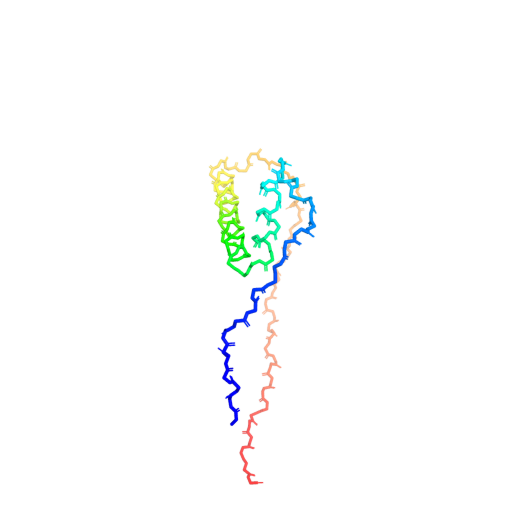ASP A 1 90 ? 22.786 -34.262 -4.461 1.00 66.31 90 ASP A O 1
ATOM 682 N N . TYR A 1 91 ? 21.116 -33.766 -5.858 1.00 68.31 91 TYR A N 1
ATOM 683 C CA . TYR A 1 91 ? 20.079 -34.089 -4.876 1.00 68.31 91 TYR A CA 1
ATOM 684 C C . TYR A 1 91 ? 19.780 -35.591 -4.919 1.00 68.31 91 TYR A C 1
ATOM 686 O O . TYR A 1 91 ? 19.056 -36.068 -5.792 1.00 68.31 91 TYR A O 1
ATOM 694 N N . HIS A 1 92 ? 20.329 -36.342 -3.965 1.00 69.38 92 HIS A N 1
ATOM 695 C CA . HIS A 1 92 ? 19.971 -37.740 -3.743 1.00 69.38 92 HIS A CA 1
ATOM 696 C C . HIS A 1 92 ? 18.831 -37.812 -2.721 1.00 69.38 92 HIS A C 1
ATOM 698 O O . HIS A 1 92 ? 19.036 -37.576 -1.534 1.00 69.38 92 HIS A O 1
ATOM 704 N N . SER A 1 93 ? 17.622 -38.146 -3.177 1.00 64.44 93 SER A N 1
ATOM 705 C CA . SER A 1 93 ? 16.502 -38.483 -2.292 1.00 64.44 93 SER A CA 1
ATOM 706 C C . SER A 1 93 ? 16.630 -39.956 -1.885 1.00 64.44 93 SER A C 1
ATOM 708 O O . SER A 1 93 ? 16.657 -40.810 -2.776 1.00 64.44 93 SER A O 1
ATOM 710 N N . PRO A 1 94 ? 16.775 -40.301 -0.593 1.00 64.56 94 PRO A N 1
ATOM 711 C CA . PRO A 1 94 ? 16.587 -41.672 -0.149 1.00 64.56 94 PRO A CA 1
ATOM 712 C C . PRO A 1 94 ? 15.081 -41.930 -0.169 1.00 64.56 94 PRO A C 1
ATOM 714 O O . PRO A 1 94 ? 14.336 -41.327 0.602 1.00 64.56 94 PRO A O 1
ATOM 717 N N . ALA A 1 95 ? 14.646 -42.761 -1.113 1.00 56.75 95 ALA A N 1
ATOM 718 C CA . ALA A 1 95 ? 13.267 -43.200 -1.222 1.00 56.75 95 ALA A CA 1
ATOM 719 C C . ALA A 1 95 ? 12.802 -43.863 0.080 1.00 56.75 95 ALA A C 1
ATOM 721 O O . ALA A 1 95 ? 13.561 -44.568 0.749 1.00 56.75 95 ALA A O 1
ATOM 722 N N . GLU A 1 96 ? 11.534 -43.632 0.400 1.00 56.03 96 GLU A N 1
ATOM 723 C CA . GLU A 1 96 ? 10.797 -44.373 1.407 1.00 56.03 96 GLU A CA 1
ATOM 724 C C . GLU A 1 96 ? 10.894 -45.870 1.102 1.00 56.03 96 GLU A C 1
ATOM 726 O O . GLU A 1 96 ? 10.586 -46.313 -0.004 1.00 56.03 96 GLU A O 1
ATOM 731 N N . HIS A 1 97 ? 11.334 -46.645 2.087 1.00 58.06 97 HIS A N 1
ATOM 732 C CA . HIS A 1 97 ? 10.991 -48.053 2.156 1.00 58.06 97 HIS A CA 1
ATOM 733 C C . HIS A 1 97 ? 9.921 -48.188 3.239 1.00 58.06 97 HIS A C 1
ATOM 735 O O . HIS A 1 97 ? 10.212 -48.081 4.432 1.00 58.06 97 HIS A O 1
ATOM 741 N N . GLU A 1 98 ? 8.677 -48.371 2.787 1.00 54.50 98 GLU A N 1
ATOM 742 C CA . GLU A 1 98 ? 7.682 -49.186 3.485 1.00 54.50 98 GLU A CA 1
ATOM 743 C C . GLU A 1 98 ? 8.340 -50.502 3.931 1.00 54.50 98 GLU A C 1
ATOM 745 O O . GLU A 1 98 ? 9.079 -51.113 3.157 1.00 54.50 98 GLU A O 1
ATOM 750 N N . ASP A 1 99 ? 8.141 -50.885 5.194 1.00 51.00 99 ASP A N 1
ATOM 751 C CA . ASP A 1 99 ? 7.437 -52.115 5.591 1.00 51.00 99 ASP A CA 1
ATOM 752 C C . ASP A 1 99 ? 7.787 -52.543 7.036 1.00 51.00 99 ASP A C 1
ATOM 754 O O . ASP A 1 99 ? 8.946 -52.811 7.356 1.00 51.00 99 ASP A O 1
ATOM 758 N N . ILE A 1 100 ? 6.708 -52.698 7.826 1.00 46.19 100 ILE A N 1
ATOM 759 C CA . ILE A 1 100 ? 6.511 -53.505 9.058 1.00 46.19 100 ILE A CA 1
ATOM 760 C C . ILE A 1 100 ? 6.982 -52.919 10.399 1.00 46.19 100 ILE A C 1
ATOM 762 O O . ILE A 1 100 ? 8.190 -52.937 10.718 1.00 46.19 100 ILE A O 1
#

Secondary structure (DSSP, 8-state):
---------------------S-HHHHHHHHHHHSHHHHHHHHHHHHHHHHHHHHHHHHHHHHHHHTT-----------PPP------------------

Radius of gyration: 32.43 Å; chains: 1; bounding box: 65×72×66 Å

Sequence (100 aa):
RVDQIVGRGGLGADKKAREKGEKPALETELADELSMMGRVVKVERQVQSIEHKLDLLLGLYSQCLRKGSTNSFGVGAVPVPPREPDSTSDYHSPAEHEDI

Organism: NCBI:txid54386